Protein AF-A0A0P7UXM2-F1 (afdb_monomer_lite)

Structure (mmCIF, N/CA/C/O backbone):
data_AF-A0A0P7UXM2-F1
#
_entry.id   AF-A0A0P7UXM2-F1
#
loop_
_atom_site.group_PDB
_atom_site.id
_atom_site.type_symbol
_atom_site.label_atom_id
_atom_site.label_alt_id
_atom_site.label_comp_id
_atom_site.label_asym_id
_atom_site.label_entity_id
_atom_site.label_seq_id
_atom_site.pdbx_PDB_ins_code
_atom_site.Cartn_x
_atom_site.Cartn_y
_atom_site.Cartn_z
_atom_site.occupancy
_atom_site.B_iso_or_equiv
_atom_site.auth_seq_id
_atom_site.auth_comp_id
_atom_site.auth_asym_id
_atom_site.auth_atom_id
_atom_site.pdbx_PDB_model_num
ATOM 1 N N . ALA A 1 1 ? 8.521 -8.353 -4.221 1.00 85.75 1 ALA A N 1
ATOM 2 C CA . ALA A 1 1 ? 8.244 -8.239 -5.661 1.00 85.75 1 ALA A CA 1
ATOM 3 C C . ALA A 1 1 ? 6.752 -8.304 -5.915 1.00 85.75 1 ALA A C 1
ATOM 5 O O . ALA A 1 1 ? 6.063 -9.200 -5.416 1.00 85.75 1 ALA A O 1
ATOM 6 N N . TRP A 1 2 ? 6.275 -7.319 -6.662 1.00 88.50 2 TRP A N 1
ATOM 7 C CA . TRP A 1 2 ? 4.890 -7.176 -7.094 1.00 88.50 2 TRP A CA 1
ATOM 8 C C . TRP A 1 2 ? 4.656 -7.836 -8.456 1.00 88.50 2 TRP A C 1
ATOM 10 O O . TRP A 1 2 ? 3.581 -8.387 -8.679 1.00 88.50 2 TRP A O 1
ATOM 20 N N . TRP A 1 3 ? 5.684 -7.882 -9.302 1.00 89.38 3 TRP A N 1
ATOM 21 C CA . TRP A 1 3 ? 5.672 -8.570 -10.587 1.00 89.38 3 TRP A CA 1
ATOM 22 C C . TRP A 1 3 ? 6.936 -9.401 -10.789 1.00 89.38 3 TRP A C 1
ATOM 24 O O . TRP A 1 3 ? 8.007 -9.059 -10.281 1.00 89.38 3 TRP A O 1
ATOM 34 N N . LEU A 1 4 ? 6.798 -10.511 -11.502 1.00 89.56 4 LEU A N 1
ATOM 35 C CA . LEU A 1 4 ? 7.847 -11.485 -11.756 1.00 89.56 4 LEU A CA 1
ATOM 36 C C . LEU A 1 4 ? 7.738 -12.015 -13.195 1.00 89.56 4 LEU A C 1
ATOM 38 O O . LEU A 1 4 ? 6.649 -12.274 -13.698 1.00 89.56 4 LEU A O 1
ATOM 42 N N . THR A 1 5 ? 8.891 -12.249 -13.805 1.00 87.62 5 THR A N 1
ATOM 43 C CA . THR A 1 5 ? 9.105 -12.983 -15.059 1.00 87.62 5 THR A CA 1
ATOM 44 C C . THR A 1 5 ? 10.322 -13.898 -14.846 1.00 87.62 5 THR A C 1
ATOM 46 O O . THR A 1 5 ? 11.027 -13.766 -13.842 1.00 87.62 5 THR A O 1
ATOM 49 N N . ASP A 1 6 ? 10.626 -14.807 -15.776 1.00 85.12 6 ASP A N 1
ATOM 50 C CA . ASP A 1 6 ? 11.761 -15.745 -15.659 1.00 85.12 6 ASP A CA 1
ATOM 51 C C . ASP A 1 6 ? 13.108 -15.059 -15.372 1.00 85.12 6 ASP A C 1
ATOM 53 O O . ASP A 1 6 ? 13.976 -15.616 -14.698 1.00 85.12 6 ASP A O 1
ATOM 57 N N . THR A 1 7 ? 13.281 -13.832 -15.861 1.00 87.06 7 THR A N 1
ATOM 58 C CA . THR A 1 7 ? 14.518 -13.051 -15.738 1.00 87.06 7 THR A CA 1
ATOM 59 C C . THR A 1 7 ? 14.335 -11.722 -15.006 1.00 87.06 7 THR A C 1
ATOM 61 O O . THR A 1 7 ? 15.304 -10.979 -14.855 1.00 87.06 7 THR A O 1
ATOM 64 N N . LEU A 1 8 ? 13.126 -11.407 -14.531 1.00 88.75 8 LEU A N 1
ATOM 65 C CA . LEU A 1 8 ? 12.797 -10.103 -13.954 1.00 88.75 8 LEU A CA 1
ATOM 66 C C . LEU A 1 8 ? 12.007 -10.260 -12.656 1.00 88.75 8 LEU A C 1
ATOM 68 O O . LEU A 1 8 ? 11.069 -11.040 -12.566 1.00 88.75 8 LEU A O 1
ATOM 72 N N . SER A 1 9 ? 12.346 -9.468 -11.649 1.00 88.62 9 SER A N 1
ATOM 73 C CA . SER A 1 9 ? 11.591 -9.356 -10.406 1.00 88.62 9 SER A CA 1
ATOM 74 C C . SER A 1 9 ? 11.414 -7.883 -10.073 1.00 88.62 9 SER A C 1
ATOM 76 O O . SER A 1 9 ? 12.341 -7.217 -9.614 1.00 88.62 9 SER A O 1
ATOM 78 N N . ALA A 1 10 ? 10.230 -7.351 -10.359 1.00 88.38 10 ALA A N 1
ATOM 79 C CA . ALA A 1 10 ? 9.909 -5.944 -10.190 1.00 88.38 10 ALA A CA 1
ATOM 80 C C . ALA A 1 10 ? 9.147 -5.699 -8.881 1.00 88.38 10 ALA A C 1
ATOM 82 O O . ALA A 1 10 ? 8.196 -6.397 -8.512 1.00 88.38 10 ALA A O 1
ATOM 83 N N . ASP A 1 11 ? 9.577 -4.676 -8.159 1.00 88.19 11 ASP A N 1
ATOM 84 C CA . ASP A 1 11 ? 8.916 -4.114 -6.991 1.00 88.19 11 ASP A CA 1
ATOM 85 C C . ASP A 1 11 ? 8.526 -2.655 -7.273 1.00 88.19 11 ASP A C 1
ATOM 87 O O . ASP A 1 11 ? 8.908 -2.070 -8.284 1.00 88.19 11 ASP A O 1
ATOM 91 N N . VAL A 1 12 ? 7.765 -2.051 -6.366 1.00 87.88 12 VAL A N 1
ATOM 92 C CA . VAL A 1 12 ? 7.296 -0.661 -6.481 1.00 87.88 12 VAL A CA 1
ATOM 93 C C . VAL A 1 12 ? 8.449 0.343 -6.322 1.00 87.88 12 VAL A C 1
ATOM 95 O O . VAL A 1 12 ? 8.334 1.493 -6.733 1.00 87.88 12 VAL A O 1
ATOM 98 N N . TRP A 1 13 ? 9.575 -0.084 -5.745 1.00 89.00 13 TRP A N 1
ATOM 99 C CA . TRP A 1 13 ? 10.742 0.763 -5.454 1.00 89.00 13 TRP A CA 1
ATOM 100 C C . TRP A 1 13 ? 11.949 0.504 -6.356 1.00 89.00 13 TRP A C 1
ATOM 102 O O . TRP A 1 13 ? 12.887 1.294 -6.374 1.00 89.00 13 TRP A O 1
ATOM 112 N N . GLY A 1 14 ? 11.948 -0.608 -7.081 1.00 88.75 14 GLY A N 1
ATOM 113 C CA . GLY A 1 14 ? 13.092 -1.048 -7.863 1.00 88.75 14 GLY A CA 1
ATOM 114 C C . GLY A 1 14 ? 12.833 -2.397 -8.497 1.00 88.75 14 GLY A C 1
ATOM 115 O O . GLY A 1 14 ? 11.856 -3.075 -8.177 1.00 88.75 14 GLY A O 1
ATOM 116 N N . ARG A 1 15 ? 13.725 -2.809 -9.388 1.00 89.69 15 ARG A N 1
ATOM 117 C CA . ARG A 1 15 ? 13.619 -4.092 -10.076 1.00 89.69 15 ARG A CA 1
ATOM 118 C C . ARG A 1 15 ? 14.941 -4.832 -10.047 1.00 89.69 15 ARG A C 1
ATOM 120 O O . ARG A 1 15 ? 16.015 -4.244 -10.015 1.00 89.69 15 ARG A O 1
ATOM 127 N N . TRP A 1 16 ? 14.847 -6.144 -10.085 1.00 89.06 16 TRP A N 1
ATOM 128 C CA . TRP A 1 16 ? 15.976 -7.041 -10.204 1.00 89.06 16 TRP A CA 1
ATOM 129 C C . TRP A 1 16 ? 15.906 -7.710 -11.559 1.00 89.06 16 TRP A C 1
ATOM 131 O O . TRP A 1 16 ? 14.887 -8.305 -11.903 1.00 89.06 16 TRP A O 1
ATOM 141 N N . GLU A 1 17 ? 16.985 -7.612 -12.318 1.00 90.19 17 GLU A N 1
ATOM 142 C CA . GLU A 1 17 ? 17.094 -8.203 -13.645 1.00 90.19 17 GLU A CA 1
ATOM 143 C C . GLU A 1 17 ? 18.238 -9.210 -13.654 1.00 90.19 17 GLU A C 1
ATOM 145 O O . GLU A 1 17 ? 19.320 -8.966 -13.109 1.00 90.19 17 GLU A O 1
ATOM 150 N N . MET A 1 18 ? 17.985 -10.373 -14.240 1.00 87.69 18 MET A N 1
ATOM 151 C CA . MET A 1 18 ? 18.973 -11.429 -14.357 1.00 87.69 18 MET A CA 1
ATOM 152 C C . MET A 1 18 ? 19.842 -11.174 -15.590 1.00 87.69 18 MET A C 1
ATOM 154 O O . MET A 1 18 ? 19.400 -11.344 -16.724 1.00 87.69 18 MET A O 1
ATOM 158 N N . VAL A 1 19 ? 21.102 -10.794 -15.368 1.00 85.44 19 VAL A N 1
ATOM 159 C CA . VAL A 1 19 ? 22.095 -10.594 -16.432 1.00 85.44 19 VAL A CA 1
ATOM 160 C C . VAL A 1 19 ? 23.131 -11.716 -16.346 1.00 85.44 19 VAL A C 1
ATOM 162 O O . VAL A 1 19 ? 23.947 -11.787 -15.424 1.00 85.44 19 VAL A O 1
ATOM 165 N N . GLY A 1 20 ? 23.090 -12.644 -17.305 1.00 85.31 20 GLY A N 1
ATOM 166 C CA . GLY A 1 20 ? 23.949 -13.830 -17.311 1.00 85.31 20 GLY A CA 1
ATOM 167 C C . GLY A 1 20 ? 23.558 -14.837 -16.222 1.00 85.31 20 GLY A C 1
ATOM 168 O O . GLY A 1 20 ? 22.550 -15.519 -16.353 1.00 85.31 20 GLY A O 1
ATOM 169 N N . ARG A 1 21 ? 24.376 -14.967 -15.166 1.00 80.81 21 ARG A N 1
ATOM 170 C CA . ARG A 1 21 ? 24.100 -15.834 -13.994 1.00 80.81 21 ARG A CA 1
ATOM 171 C C . ARG A 1 21 ? 23.892 -15.052 -12.690 1.00 80.81 21 ARG A C 1
ATOM 173 O O . ARG A 1 21 ? 23.802 -15.664 -11.629 1.00 80.81 21 ARG A O 1
ATOM 180 N N . GLY A 1 22 ? 23.887 -13.721 -12.754 1.00 86.62 22 GLY A N 1
ATOM 181 C CA . GLY A 1 22 ? 23.770 -12.842 -11.591 1.00 86.62 22 GLY A CA 1
ATOM 182 C C . GLY A 1 22 ? 22.480 -12.029 -11.614 1.00 86.62 22 GLY A C 1
ATOM 183 O O . GLY A 1 22 ? 21.966 -11.703 -12.682 1.00 86.62 22 GLY A O 1
ATOM 184 N N . TRP A 1 23 ? 21.981 -11.691 -10.427 1.00 87.12 23 TRP A N 1
ATOM 185 C CA . TRP A 1 23 ? 20.897 -10.728 -10.248 1.00 87.12 23 TRP A CA 1
ATOM 186 C C . TRP A 1 23 ? 21.483 -9.335 -10.038 1.00 87.12 23 TRP A C 1
ATOM 188 O O . TRP A 1 23 ? 22.265 -9.129 -9.109 1.00 87.12 23 TRP A O 1
ATOM 198 N N . THR A 1 24 ? 21.075 -8.384 -10.871 1.00 89.75 24 THR A N 1
ATOM 199 C CA . THR A 1 24 ? 21.481 -6.981 -10.771 1.00 89.75 24 THR A CA 1
ATOM 200 C C . THR A 1 24 ? 20.283 -6.142 -10.354 1.00 89.75 24 THR A C 1
ATOM 202 O O . THR A 1 24 ? 19.209 -6.250 -10.947 1.00 89.75 24 THR A O 1
ATOM 205 N N . TYR A 1 25 ? 20.463 -5.311 -9.326 1.00 88.50 25 TYR A N 1
ATOM 206 C CA . TYR A 1 25 ? 19.464 -4.321 -8.941 1.00 88.50 25 TYR A CA 1
ATOM 207 C C . TYR A 1 25 ? 19.536 -3.132 -9.892 1.00 88.50 25 TYR A C 1
ATOM 209 O O . TYR A 1 25 ? 20.585 -2.501 -10.016 1.00 88.50 25 TYR A O 1
ATOM 217 N N . ASN A 1 26 ? 18.416 -2.832 -10.532 1.00 86.25 26 ASN A N 1
ATOM 218 C CA . ASN A 1 26 ? 18.253 -1.703 -11.426 1.00 86.25 26 ASN A CA 1
ATOM 219 C C . ASN A 1 26 ? 17.109 -0.821 -10.919 1.00 86.25 26 ASN A C 1
ATOM 221 O O . ASN A 1 26 ? 16.124 -1.293 -10.341 1.00 86.25 26 ASN A O 1
ATOM 225 N N . GLU A 1 27 ? 17.219 0.476 -11.181 1.00 85.31 27 GLU A N 1
ATOM 226 C CA . GLU A 1 27 ? 16.111 1.400 -10.968 1.00 85.31 27 GLU A CA 1
ATOM 227 C C . GLU A 1 27 ? 14.943 1.072 -11.911 1.00 85.31 27 GLU A C 1
ATOM 229 O O . GLU A 1 27 ? 15.081 0.351 -12.914 1.00 85.31 27 GLU A O 1
ATOM 234 N N . ILE A 1 28 ? 13.763 1.574 -11.551 1.00 83.62 28 ILE A N 1
ATOM 235 C CA . ILE A 1 28 ? 12.570 1.422 -12.379 1.00 83.62 28 ILE A CA 1
ATOM 236 C C . ILE A 1 28 ? 12.793 2.224 -13.674 1.00 83.62 28 ILE A C 1
ATOM 238 O O . ILE A 1 28 ? 13.223 3.373 -13.595 1.00 83.62 28 ILE A O 1
ATOM 242 N N . PRO A 1 29 ? 12.551 1.645 -14.866 1.00 79.44 29 PRO A N 1
ATOM 243 C CA . PRO A 1 29 ? 12.768 2.342 -16.129 1.00 79.44 29 PRO A CA 1
ATOM 244 C C . PRO A 1 29 ? 11.913 3.597 -16.220 1.00 79.44 29 PRO A C 1
ATOM 246 O O . PRO A 1 29 ? 10.741 3.556 -15.860 1.00 79.44 29 PRO A O 1
ATOM 249 N N . SER A 1 30 ? 12.429 4.641 -16.863 1.00 74.88 30 SER A N 1
ATOM 250 C CA . SER A 1 30 ? 11.640 5.822 -17.250 1.00 74.88 30 SER A CA 1
ATOM 251 C C . SER A 1 30 ? 10.526 5.519 -18.265 1.00 74.88 30 SER A C 1
ATOM 253 O O . SER A 1 30 ? 9.707 6.376 -18.575 1.00 74.88 30 SER A O 1
ATOM 255 N N . THR A 1 31 ? 10.477 4.295 -18.805 1.00 76.19 31 THR A N 1
ATOM 256 C CA . THR A 1 31 ? 9.347 3.796 -19.602 1.00 76.19 31 THR A CA 1
ATOM 257 C C . THR A 1 31 ? 8.088 3.606 -18.753 1.00 76.19 31 THR A C 1
ATOM 259 O O . THR A 1 31 ? 6.979 3.664 -19.281 1.00 76.19 31 THR A O 1
ATOM 262 N N . TYR A 1 32 ? 8.238 3.371 -17.447 1.00 77.56 32 TYR A N 1
ATOM 263 C CA . TYR A 1 32 ? 7.104 3.318 -16.534 1.00 77.56 32 TYR A CA 1
ATOM 264 C C . TYR A 1 32 ? 6.554 4.727 -16.361 1.00 77.56 32 TYR A C 1
ATOM 266 O O . TYR A 1 32 ? 7.306 5.681 -16.191 1.00 77.56 32 TYR A O 1
ATOM 274 N N . ASN A 1 33 ? 5.232 4.860 -16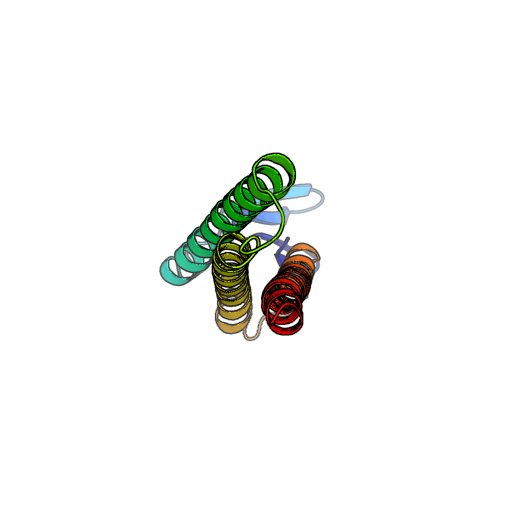.394 1.00 83.69 33 ASN A N 1
ATOM 275 C CA . ASN A 1 33 ? 4.610 6.157 -16.200 1.00 83.69 33 ASN A CA 1
ATOM 276 C C . ASN A 1 33 ? 4.827 6.616 -14.745 1.00 83.69 33 ASN A C 1
ATOM 278 O O . ASN A 1 33 ? 4.256 6.048 -13.807 1.00 83.69 33 ASN A O 1
ATOM 282 N N . GLU A 1 34 ? 5.694 7.619 -14.593 1.00 84.62 34 GLU A N 1
ATOM 283 C CA . GLU A 1 34 ? 6.164 8.144 -13.310 1.00 84.62 34 GLU A CA 1
ATOM 284 C C . GLU A 1 34 ? 5.007 8.618 -12.424 1.00 84.62 34 GLU A C 1
ATOM 286 O O . GLU A 1 34 ? 5.015 8.343 -11.224 1.00 84.62 34 GLU A O 1
ATOM 291 N N . ASP A 1 35 ? 3.964 9.217 -13.012 1.00 87.88 35 ASP A N 1
ATOM 292 C CA . ASP A 1 35 ? 2.801 9.717 -12.274 1.00 87.88 35 ASP A CA 1
ATOM 293 C C . ASP A 1 35 ? 2.069 8.572 -11.561 1.00 87.88 35 ASP A C 1
ATOM 295 O O . ASP A 1 35 ? 1.775 8.641 -10.365 1.00 87.88 35 ASP A O 1
ATOM 299 N N . TYR A 1 36 ? 1.802 7.473 -12.273 1.00 88.75 36 TYR A N 1
ATOM 300 C CA . TYR A 1 36 ? 1.122 6.320 -11.681 1.00 88.75 36 TYR A CA 1
ATOM 301 C C . TYR A 1 36 ? 2.003 5.608 -10.659 1.00 88.75 36 TYR A C 1
ATOM 303 O O . TYR A 1 36 ? 1.505 5.192 -9.611 1.00 88.75 36 TYR A O 1
ATOM 311 N N . LEU A 1 37 ? 3.305 5.491 -10.927 1.00 89.69 37 LEU A N 1
ATOM 312 C CA . LEU A 1 37 ? 4.243 4.880 -9.990 1.00 89.69 37 LEU A CA 1
ATOM 313 C C . LEU A 1 37 ? 4.306 5.671 -8.678 1.00 89.69 37 LEU A C 1
ATOM 315 O O . LEU A 1 37 ? 4.212 5.083 -7.598 1.00 89.69 37 LEU A O 1
ATOM 319 N N . GLN A 1 38 ? 4.383 6.999 -8.768 1.00 91.69 38 GLN A N 1
ATOM 320 C CA . GLN A 1 38 ? 4.393 7.880 -7.607 1.00 91.69 38 GLN A CA 1
ATOM 321 C C . GLN A 1 38 ? 3.089 7.770 -6.812 1.00 91.69 38 GLN A C 1
ATOM 323 O O . GLN A 1 38 ? 3.121 7.733 -5.581 1.00 91.69 38 GLN A O 1
ATOM 328 N N . VAL A 1 39 ? 1.938 7.651 -7.484 1.00 92.88 39 VAL A N 1
ATOM 329 C CA . VAL A 1 39 ? 0.650 7.426 -6.811 1.00 92.88 39 VAL A CA 1
ATOM 330 C C . VAL A 1 39 ? 0.640 6.089 -6.065 1.00 92.88 39 VAL A C 1
ATOM 332 O O . VAL A 1 39 ? 0.231 6.054 -4.903 1.00 92.88 39 VAL A O 1
ATOM 335 N N . VAL A 1 40 ? 1.117 4.996 -6.670 1.00 93.12 40 VAL A N 1
ATOM 336 C CA . VAL A 1 40 ? 1.195 3.674 -6.012 1.00 93.12 40 VAL A CA 1
ATOM 337 C C . VAL A 1 40 ? 2.117 3.729 -4.788 1.00 93.12 40 VAL A C 1
ATOM 339 O O . VAL A 1 40 ? 1.740 3.262 -3.713 1.00 93.12 40 VAL A O 1
ATOM 342 N N . GLN A 1 41 ? 3.286 4.360 -4.910 1.00 93.00 41 GLN A N 1
ATOM 343 C CA . GLN A 1 41 ? 4.231 4.553 -3.804 1.00 93.00 41 GLN A CA 1
ATOM 344 C C . GLN A 1 41 ? 3.622 5.381 -2.668 1.00 93.00 41 GLN A C 1
ATOM 346 O O . GLN A 1 41 ? 3.631 4.959 -1.509 1.00 93.00 41 GLN A O 1
ATOM 351 N N . ALA A 1 42 ? 3.054 6.545 -2.992 1.00 95.25 42 ALA A N 1
ATOM 352 C CA . ALA A 1 42 ? 2.476 7.456 -2.012 1.00 95.25 42 ALA A CA 1
ATOM 353 C C . ALA A 1 42 ? 1.292 6.816 -1.278 1.00 95.25 42 ALA A C 1
ATOM 355 O O . ALA A 1 42 ? 1.208 6.892 -0.052 1.00 95.25 42 ALA A O 1
ATOM 356 N N . THR A 1 43 ? 0.400 6.138 -2.003 1.00 94.69 43 THR A N 1
ATOM 357 C CA . THR A 1 43 ? -0.762 5.460 -1.409 1.00 94.69 43 THR A CA 1
ATOM 358 C C . THR A 1 43 ? -0.359 4.253 -0.562 1.00 94.69 43 THR A C 1
ATOM 360 O O . THR A 1 43 ? -0.937 4.061 0.507 1.00 94.69 43 THR A O 1
ATOM 363 N N . ALA A 1 44 ? 0.676 3.497 -0.944 1.00 93.69 44 ALA A N 1
ATOM 364 C CA . ALA A 1 44 ? 1.214 2.412 -0.121 1.00 93.69 44 ALA A CA 1
ATOM 365 C C . ALA A 1 44 ? 1.822 2.925 1.197 1.00 93.69 44 ALA A C 1
ATOM 367 O O . ALA A 1 44 ? 1.535 2.386 2.268 1.00 93.69 44 ALA A O 1
ATOM 368 N N . VAL A 1 45 ? 2.612 4.004 1.150 1.00 95.56 45 VAL A N 1
ATOM 369 C CA . VAL A 1 45 ? 3.178 4.632 2.360 1.00 95.56 45 VAL A CA 1
ATOM 370 C C . VAL A 1 45 ? 2.069 5.189 3.252 1.00 95.56 45 VAL A C 1
ATOM 372 O O . VAL A 1 45 ? 2.070 4.965 4.464 1.00 95.56 45 VAL A O 1
ATOM 375 N N . LEU A 1 46 ? 1.084 5.866 2.660 1.00 94.81 46 LEU A N 1
ATOM 376 C CA . LEU A 1 46 ? -0.052 6.426 3.385 1.00 94.81 46 LEU A CA 1
ATOM 377 C C . LEU A 1 46 ? -0.893 5.330 4.063 1.00 94.81 46 LEU A C 1
ATOM 379 O O . LEU A 1 46 ? -1.310 5.500 5.212 1.00 94.81 46 LEU A O 1
ATOM 383 N N . ALA A 1 47 ? -1.068 4.177 3.407 1.00 95.06 47 ALA A N 1
ATOM 384 C CA . ALA A 1 47 ? -1.719 3.009 3.996 1.00 95.06 47 ALA A CA 1
ATOM 385 C C . ALA A 1 47 ? -0.990 2.530 5.261 1.00 95.06 47 ALA A C 1
ATOM 387 O O . ALA A 1 47 ? -1.639 2.308 6.287 1.00 95.06 47 ALA A O 1
ATOM 388 N N . CYS A 1 48 ? 0.342 2.426 5.221 1.00 94.06 48 CYS A N 1
ATOM 389 C CA . CYS A 1 48 ? 1.159 2.039 6.374 1.00 94.06 48 CYS A CA 1
ATOM 390 C C . CYS A 1 48 ? 1.026 3.033 7.535 1.00 94.06 48 CYS A C 1
ATOM 392 O O . CYS A 1 48 ? 0.827 2.615 8.676 1.00 94.06 48 CYS A O 1
ATOM 394 N N . ILE A 1 49 ? 1.079 4.339 7.254 1.00 95.69 49 ILE A N 1
ATOM 395 C CA . ILE A 1 49 ? 0.945 5.388 8.276 1.00 95.69 49 ILE A CA 1
ATOM 396 C C . ILE A 1 49 ? -0.410 5.279 8.979 1.00 95.69 49 ILE A C 1
ATOM 398 O O . ILE A 1 49 ? -0.465 5.202 10.206 1.00 95.69 49 ILE A O 1
ATOM 402 N N . PHE A 1 50 ? -1.508 5.219 8.223 1.00 93.75 50 PHE A N 1
ATOM 403 C CA . PHE A 1 50 ? -2.842 5.119 8.815 1.00 93.75 50 PHE A CA 1
ATOM 404 C C . PHE A 1 50 ? -3.085 3.789 9.531 1.00 93.75 50 PHE A C 1
ATOM 406 O O . PHE A 1 50 ? -3.773 3.778 10.550 1.00 93.75 50 PHE A O 1
ATOM 413 N N . CYS A 1 51 ? -2.484 2.693 9.063 1.00 92.94 51 CYS A N 1
ATOM 414 C CA . CYS A 1 51 ? -2.526 1.408 9.760 1.00 92.94 51 CYS A CA 1
ATOM 415 C C . CYS A 1 51 ? -1.861 1.505 11.141 1.00 92.94 51 CYS A C 1
ATOM 417 O O . CYS A 1 51 ? -2.459 1.130 12.149 1.00 92.94 51 CYS A O 1
ATOM 419 N N . ILE A 1 52 ? -0.656 2.082 11.208 1.00 93.06 52 ILE A N 1
ATOM 420 C CA . ILE A 1 52 ? 0.086 2.265 12.463 1.00 93.06 52 ILE A CA 1
ATOM 421 C C . ILE A 1 52 ? -0.668 3.207 13.410 1.00 93.06 52 ILE A C 1
ATOM 423 O O . ILE A 1 52 ? -0.827 2.891 14.589 1.00 93.06 52 ILE A O 1
ATOM 427 N N . LEU A 1 53 ? -1.184 4.334 12.911 1.00 91.94 53 LEU A N 1
ATOM 428 C CA . LEU A 1 53 ? -1.992 5.259 13.715 1.00 91.94 53 LEU A CA 1
ATOM 429 C C . LEU A 1 53 ? -3.265 4.587 14.247 1.00 91.94 53 LEU A C 1
ATOM 431 O O . LEU A 1 53 ? -3.575 4.714 15.432 1.00 91.94 53 LEU A O 1
ATOM 435 N N . GLY A 1 54 ? -3.968 3.828 13.400 1.00 88.62 54 GLY A N 1
ATOM 436 C CA . GLY A 1 54 ? -5.139 3.043 13.790 1.00 88.62 54 GLY A CA 1
ATOM 437 C C . GLY A 1 54 ? -4.820 2.031 14.893 1.00 88.62 54 GLY A C 1
ATOM 438 O O . GLY A 1 54 ? -5.576 1.927 15.861 1.00 88.62 54 GLY A O 1
ATOM 439 N N . LEU A 1 55 ? -3.667 1.359 14.804 1.00 88.25 55 LEU A N 1
ATOM 440 C CA . LEU A 1 55 ? -3.179 0.432 15.826 1.00 88.25 55 LEU A CA 1
ATOM 441 C C . LEU A 1 55 ? -2.883 1.142 17.155 1.00 88.25 55 LEU A C 1
ATOM 443 O O . LEU A 1 55 ? -3.314 0.667 18.204 1.00 88.25 55 LEU A O 1
ATOM 447 N N . PHE A 1 56 ? -2.195 2.287 17.138 1.00 89.25 56 PHE A N 1
ATOM 448 C CA . PHE A 1 56 ? -1.920 3.058 18.358 1.00 89.25 56 PHE A CA 1
ATOM 449 C C . PHE A 1 56 ? -3.203 3.536 19.039 1.00 89.25 56 PHE A C 1
ATOM 451 O O . PHE A 1 56 ? -3.338 3.403 20.255 1.00 89.25 56 PHE A O 1
ATOM 458 N N . ILE A 1 57 ? -4.162 4.045 18.263 1.00 86.12 57 ILE A N 1
ATOM 459 C CA . ILE A 1 57 ? -5.476 4.458 18.770 1.00 86.12 57 ILE A CA 1
ATOM 460 C C . ILE A 1 57 ? -6.197 3.261 19.393 1.00 86.12 57 ILE A C 1
ATOM 462 O O . ILE A 1 57 ? -6.737 3.380 20.490 1.00 86.12 57 ILE A O 1
ATOM 466 N N . TYR A 1 58 ? -6.173 2.104 18.731 1.00 82.88 58 TYR A N 1
ATOM 467 C CA . TYR A 1 58 ? -6.775 0.874 19.242 1.00 82.88 58 TYR A CA 1
ATOM 468 C C . TYR A 1 58 ? -6.150 0.428 20.574 1.00 82.88 58 TYR A C 1
ATOM 470 O O . TYR A 1 58 ? -6.863 0.131 21.534 1.00 82.88 58 TYR A O 1
ATOM 478 N N . VAL A 1 59 ? -4.819 0.442 20.673 1.00 84.94 59 VAL A N 1
ATOM 479 C CA . VAL A 1 59 ? -4.100 0.109 21.913 1.00 84.94 59 VAL A CA 1
ATOM 480 C C . VAL A 1 59 ? -4.413 1.118 23.021 1.00 84.94 59 VAL A C 1
ATOM 482 O O . VAL A 1 59 ? -4.693 0.721 24.150 1.00 84.94 59 VAL A O 1
ATOM 485 N N . ALA A 1 60 ? -4.444 2.417 22.719 1.00 83.69 60 ALA A N 1
ATOM 486 C CA . ALA A 1 60 ? -4.837 3.435 23.691 1.00 83.69 60 ALA A CA 1
ATOM 487 C C . ALA A 1 60 ? -6.279 3.214 24.190 1.00 83.69 60 ALA A C 1
ATOM 489 O O . ALA A 1 60 ? -6.535 3.265 25.393 1.00 83.69 60 ALA A O 1
ATOM 490 N N . GLN A 1 61 ? -7.213 2.883 23.292 1.00 77.81 61 GLN A N 1
ATOM 491 C CA . GLN A 1 61 ? -8.610 2.571 23.625 1.00 77.81 61 GLN A CA 1
ATOM 492 C C . GLN A 1 61 ? -8.758 1.342 24.539 1.00 77.81 61 GLN A C 1
ATOM 494 O O . GLN A 1 61 ? -9.677 1.308 25.366 1.00 77.81 61 GLN A O 1
ATOM 499 N N . LEU 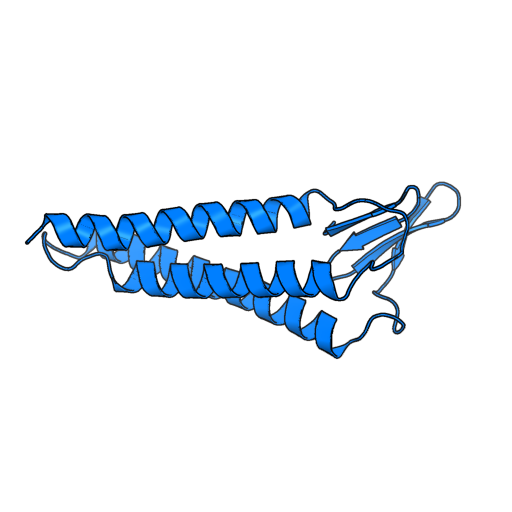A 1 62 ? -7.863 0.353 24.420 1.00 79.31 62 LEU A N 1
ATOM 500 C CA . LEU A 1 62 ? -7.834 -0.829 25.289 1.00 79.31 62 LEU A CA 1
ATOM 501 C C . LEU A 1 62 ? -7.517 -0.468 26.747 1.00 79.31 62 LEU A C 1
ATOM 503 O O . LEU A 1 62 ? -8.158 -1.008 27.648 1.00 79.31 62 LEU A O 1
ATOM 507 N N . PHE A 1 63 ? -6.577 0.454 26.981 1.00 77.31 63 PHE A N 1
ATOM 508 C CA . PHE A 1 63 ? -6.106 0.790 28.330 1.00 77.31 63 PHE A CA 1
ATOM 509 C C . PHE A 1 63 ? -6.837 1.966 28.988 1.00 77.31 63 PHE A C 1
ATOM 511 O O . PHE A 1 63 ? -7.004 1.960 30.205 1.00 77.31 63 PHE A O 1
ATOM 518 N N . MET A 1 64 ? -7.265 2.980 28.228 1.00 66.94 64 MET A N 1
ATOM 519 C CA . MET A 1 64 ? -7.695 4.256 28.824 1.00 66.94 64 MET A CA 1
ATOM 520 C C . MET A 1 64 ? -9.179 4.365 29.186 1.00 66.94 64 MET A C 1
ATOM 522 O O . MET A 1 64 ? -9.521 5.228 29.988 1.00 66.94 64 MET A O 1
ATOM 526 N N . LEU A 1 65 ? -10.083 3.562 28.615 1.00 55.28 65 LEU A N 1
ATOM 527 C CA . LEU A 1 65 ? -11.517 3.873 28.705 1.00 55.28 65 LEU A CA 1
ATOM 528 C C . LEU A 1 65 ? -12.309 2.850 29.543 1.00 55.28 65 LEU A C 1
ATOM 530 O O . LEU A 1 65 ? -12.023 1.655 29.521 1.00 55.28 65 LEU A O 1
ATOM 534 N N . SER A 1 66 ? -13.341 3.289 30.269 1.00 51.56 66 SER A N 1
ATOM 535 C CA . SER A 1 66 ? -14.410 2.428 30.798 1.00 51.56 66 SER A CA 1
ATOM 536 C C . SER A 1 66 ? -15.452 2.175 29.688 1.00 51.56 66 SER A C 1
ATOM 538 O O . SER A 1 66 ? -15.490 2.882 28.685 1.00 51.56 66 SER A O 1
ATOM 540 N N . LYS A 1 67 ? -16.180 1.055 29.757 1.00 56.56 67 LYS A N 1
ATOM 541 C CA . LYS A 1 67 ? -17.068 0.503 28.705 1.00 56.56 67 LYS A CA 1
ATOM 542 C C . LYS A 1 67 ? -17.996 1.563 28.067 1.00 56.56 67 LYS A C 1
ATOM 544 O O . LYS A 1 67 ? -18.730 2.209 28.800 1.00 56.56 67 LYS A O 1
ATOM 549 N N . GLY A 1 68 ? -18.016 1.685 26.731 1.00 54.41 68 GLY A N 1
ATOM 550 C CA . GLY A 1 68 ? -19.031 2.503 26.046 1.00 54.41 68 GLY A CA 1
ATOM 551 C C . GLY A 1 68 ? -18.745 2.836 24.579 1.00 54.41 68 GLY A C 1
ATOM 552 O O . GLY A 1 68 ? -19.240 2.164 23.687 1.00 54.41 68 GLY A O 1
ATOM 553 N N . GLU A 1 69 ? -17.921 3.850 24.303 1.00 56.56 69 GLU A N 1
ATOM 554 C CA . GLU A 1 69 ? -17.884 4.519 22.979 1.00 56.56 69 GLU A CA 1
ATOM 555 C C . GLU A 1 69 ? -16.672 4.154 22.086 1.00 56.56 69 GLU A C 1
ATOM 557 O O . GLU A 1 69 ? -16.265 4.887 21.185 1.00 56.56 69 GLU A O 1
ATOM 562 N N . LYS A 1 70 ? -16.053 3.001 22.347 1.00 55.47 70 LYS A N 1
ATOM 563 C CA . LYS A 1 70 ? -14.605 2.786 22.175 1.00 55.47 70 LYS A CA 1
ATOM 564 C C . LYS A 1 70 ? -14.023 2.514 20.786 1.00 55.47 70 LYS A C 1
ATOM 566 O O . LYS A 1 70 ? -12.808 2.453 20.720 1.00 55.47 70 LYS A O 1
ATOM 571 N N . PHE A 1 71 ? -14.772 2.329 19.699 1.00 61.03 71 PHE A N 1
ATOM 572 C CA . PHE A 1 71 ? -14.169 1.683 18.507 1.00 61.03 71 PHE A CA 1
ATOM 573 C C . PHE A 1 71 ? -14.395 2.361 17.149 1.00 61.03 71 PHE A C 1
ATOM 575 O O . PHE A 1 71 ? -13.966 1.835 16.127 1.00 61.03 71 PHE A O 1
ATOM 582 N N . THR A 1 72 ? -14.995 3.555 17.100 1.00 67.06 72 THR A N 1
ATOM 583 C CA . THR A 1 72 ? -15.268 4.208 15.801 1.00 67.06 72 THR A CA 1
ATOM 584 C C . THR A 1 72 ? -14.015 4.849 15.189 1.00 67.06 72 THR A C 1
ATOM 586 O O . THR A 1 72 ? -13.800 4.755 13.986 1.00 67.06 72 THR A O 1
ATOM 589 N N . PHE A 1 73 ? -13.164 5.487 16.002 1.00 75.56 73 PHE A N 1
ATOM 590 C CA . PHE A 1 73 ? -12.037 6.268 15.478 1.00 75.56 73 PHE A CA 1
ATOM 591 C C . PHE A 1 73 ? -10.951 5.375 14.857 1.00 75.56 73 PHE A C 1
ATOM 593 O O . PHE A 1 73 ? -10.576 5.598 13.712 1.00 75.56 73 PHE A O 1
ATOM 600 N N . SER A 1 74 ? -10.523 4.310 15.546 1.00 84.31 74 SER A N 1
ATOM 601 C CA . SER A 1 74 ? -9.575 3.316 15.012 1.00 84.31 74 SER A CA 1
ATOM 602 C C . SER A 1 74 ? -10.102 2.643 13.741 1.00 84.31 74 SER A C 1
ATOM 604 O O . SER A 1 74 ? -9.363 2.527 12.765 1.00 84.31 74 SER A O 1
ATOM 606 N N . GLY A 1 75 ? -11.397 2.305 13.700 1.00 84.19 75 GLY A N 1
ATOM 607 C CA . GLY A 1 75 ? -12.055 1.759 12.510 1.00 84.19 75 GLY A CA 1
ATOM 608 C C . GLY A 1 75 ? -12.020 2.692 11.291 1.00 84.19 75 GLY A C 1
ATOM 609 O O . GLY A 1 75 ? -11.813 2.213 10.178 1.00 84.19 75 GLY A O 1
ATOM 610 N N . ILE A 1 76 ? -12.156 4.013 11.475 1.00 87.25 76 ILE A N 1
ATOM 611 C CA . ILE A 1 76 ? -12.049 4.999 10.380 1.00 87.25 76 ILE A CA 1
ATOM 612 C C . ILE A 1 76 ? -10.628 5.031 9.808 1.00 87.25 76 ILE A C 1
ATOM 614 O O . ILE A 1 76 ? -10.466 4.946 8.594 1.00 87.25 76 ILE A O 1
ATOM 618 N N . PHE A 1 77 ? -9.594 5.103 10.652 1.00 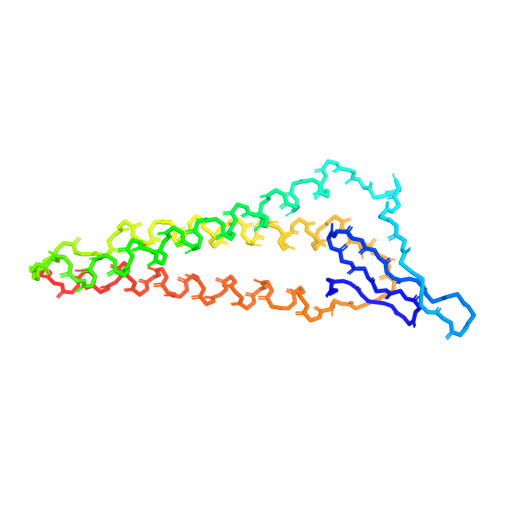90.00 77 PHE A N 1
ATOM 619 C CA . PHE A 1 77 ? -8.203 5.047 10.173 1.00 90.00 77 PHE A CA 1
ATOM 620 C C . PHE A 1 77 ? -7.904 3.747 9.439 1.00 90.00 77 PHE A C 1
ATOM 622 O O . PHE A 1 77 ? -7.220 3.750 8.415 1.00 90.00 77 PHE A O 1
ATOM 629 N N . GLN A 1 78 ? -8.464 2.644 9.929 1.00 89.88 78 GLN A N 1
ATOM 630 C CA . GLN A 1 78 ? -8.300 1.345 9.303 1.00 89.88 78 GLN A CA 1
ATOM 631 C C . GLN A 1 78 ? -9.031 1.260 7.953 1.00 89.88 78 GLN A C 1
ATOM 633 O O . GLN A 1 78 ? -8.470 0.720 7.003 1.00 89.88 78 GLN A O 1
ATOM 638 N N . LEU A 1 79 ? -10.214 1.874 7.813 1.00 90.94 79 LEU A N 1
ATOM 639 C CA . LEU A 1 79 ? -10.887 2.040 6.517 1.00 90.94 79 LEU A CA 1
ATOM 640 C C . LEU A 1 79 ? -10.072 2.892 5.542 1.00 90.94 79 LEU A C 1
ATOM 642 O O . LEU A 1 79 ? -9.948 2.524 4.378 1.00 90.94 79 LEU A O 1
ATOM 646 N N . ILE A 1 80 ? -9.505 4.013 5.992 1.00 92.81 80 ILE A N 1
ATOM 647 C CA . ILE A 1 80 ? -8.688 4.873 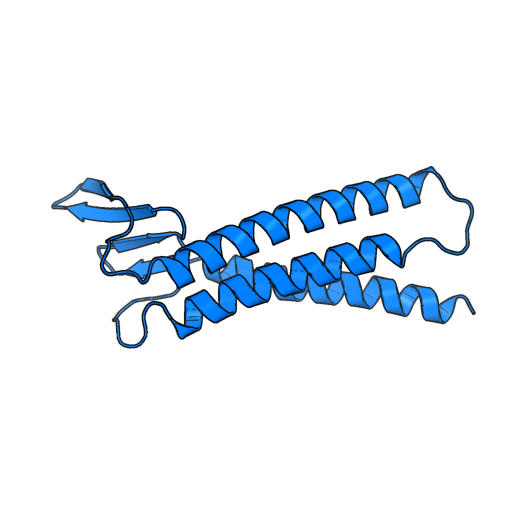5.125 1.00 92.81 80 ILE A CA 1
ATOM 648 C C . ILE A 1 80 ? -7.444 4.108 4.659 1.00 92.81 80 ILE A C 1
ATOM 650 O O . ILE A 1 80 ? -7.159 4.079 3.465 1.00 92.81 80 ILE A O 1
ATOM 654 N N . SER A 1 81 ? -6.754 3.414 5.570 1.00 93.62 81 SER A N 1
ATOM 655 C CA . SER A 1 81 ? -5.621 2.541 5.235 1.00 93.62 81 SER A CA 1
ATOM 656 C C . SER A 1 81 ? -6.008 1.466 4.209 1.00 93.62 81 SER A C 1
ATOM 658 O O . SER A 1 81 ? -5.310 1.275 3.211 1.00 93.62 81 SER A O 1
ATOM 660 N N . CYS A 1 82 ? -7.168 0.832 4.406 1.00 94.19 82 CYS A N 1
ATOM 661 C CA . CYS A 1 82 ? -7.742 -0.156 3.496 1.00 94.19 82 CYS A CA 1
ATOM 662 C C . CYS A 1 82 ? -7.990 0.414 2.089 1.00 94.19 82 CYS A C 1
ATOM 664 O O . CYS A 1 82 ? -7.662 -0.229 1.092 1.00 94.19 82 CYS A O 1
ATOM 666 N N . LEU A 1 83 ? -8.551 1.622 1.987 1.00 93.69 83 LEU A N 1
ATOM 667 C CA . LEU A 1 83 ? -8.770 2.287 0.702 1.00 93.69 83 LEU A CA 1
ATOM 668 C C . LEU A 1 83 ? -7.441 2.631 0.021 1.00 93.69 83 LEU A C 1
ATOM 670 O O . LEU A 1 83 ? -7.301 2.405 -1.177 1.00 93.69 83 LEU A O 1
ATOM 674 N N . CYS A 1 84 ? -6.448 3.111 0.773 1.00 94.81 84 CYS A N 1
ATOM 675 C CA . CYS A 1 84 ? -5.127 3.432 0.237 1.00 94.81 84 CYS A CA 1
ATOM 676 C C . CYS A 1 84 ? -4.432 2.205 -0.378 1.00 94.81 84 CYS A C 1
ATOM 678 O O . CYS A 1 84 ? -3.963 2.287 -1.513 1.00 94.81 84 CYS A O 1
ATOM 680 N N . ILE A 1 85 ? -4.408 1.059 0.316 1.00 93.94 85 ILE A N 1
ATOM 681 C CA . ILE A 1 85 ? -3.770 -0.158 -0.220 1.00 93.94 85 ILE A CA 1
ATOM 682 C C . ILE A 1 85 ? -4.546 -0.741 -1.410 1.00 93.94 85 ILE A C 1
ATOM 684 O O . ILE A 1 85 ? -3.937 -1.220 -2.366 1.00 93.94 85 ILE A O 1
ATOM 688 N N . MET A 1 86 ? -5.880 -0.640 -1.401 1.00 94.38 86 MET A N 1
ATOM 689 C CA . MET A 1 86 ? -6.724 -1.044 -2.530 1.00 94.38 86 MET A CA 1
ATOM 690 C C . MET A 1 86 ? -6.446 -0.196 -3.773 1.00 94.38 86 MET A C 1
ATOM 692 O O . MET A 1 86 ? -6.347 -0.742 -4.870 1.00 94.38 86 MET A O 1
ATOM 696 N N . ILE A 1 87 ? -6.303 1.125 -3.616 1.00 93.56 87 ILE A N 1
ATOM 697 C CA . ILE A 1 87 ? -5.965 2.041 -4.714 1.00 93.56 87 ILE A CA 1
ATOM 698 C C . ILE A 1 87 ? -4.584 1.694 -5.279 1.00 93.56 87 ILE A C 1
ATOM 700 O O . ILE A 1 87 ? -4.461 1.538 -6.492 1.00 93.56 87 ILE A O 1
ATOM 704 N N . ALA A 1 88 ? -3.580 1.491 -4.417 1.00 92.25 88 ALA A N 1
ATOM 705 C CA . ALA A 1 88 ? -2.236 1.089 -4.831 1.00 92.25 88 ALA A CA 1
ATOM 706 C C . ALA A 1 88 ? -2.262 -0.205 -5.665 1.00 92.25 88 ALA A C 1
ATOM 708 O O . ALA A 1 88 ? -1.735 -0.240 -6.776 1.00 92.25 88 ALA A O 1
ATOM 709 N N . ALA A 1 89 ? -2.931 -1.251 -5.166 1.00 91.62 89 ALA A N 1
ATOM 710 C CA . ALA A 1 89 ? -3.048 -2.534 -5.859 1.00 91.62 89 ALA A CA 1
ATOM 711 C C . ALA A 1 89 ? -3.844 -2.430 -7.171 1.00 91.62 89 ALA A C 1
ATOM 713 O O . ALA A 1 89 ? -3.458 -3.023 -8.179 1.00 91.62 89 ALA A O 1
ATOM 714 N N . SER A 1 90 ? -4.926 -1.648 -7.190 1.00 92.12 90 SER A N 1
ATOM 715 C CA . SER A 1 90 ? -5.782 -1.488 -8.373 1.00 92.12 90 SER A CA 1
ATOM 716 C C . SER A 1 90 ? -5.073 -0.734 -9.494 1.00 92.12 90 SER A C 1
ATOM 718 O O . SER A 1 90 ? -5.098 -1.194 -10.631 1.00 92.12 90 SER A O 1
ATOM 720 N N . ILE A 1 91 ? -4.399 0.378 -9.176 1.00 89.94 91 ILE A N 1
ATOM 721 C CA . ILE A 1 91 ? -3.590 1.130 -10.147 1.00 89.94 91 ILE A CA 1
ATOM 722 C C . ILE A 1 91 ? -2.430 0.267 -10.635 1.00 89.94 91 ILE A C 1
ATOM 724 O O . ILE A 1 91 ? -2.160 0.235 -11.833 1.00 89.94 91 ILE A O 1
ATOM 728 N N . TYR A 1 92 ? -1.782 -0.484 -9.734 1.00 86.81 92 TYR A N 1
ATOM 729 C CA . TYR A 1 92 ? -0.711 -1.388 -10.138 1.00 86.81 92 TYR A CA 1
ATOM 730 C C . TYR A 1 92 ? -1.189 -2.401 -11.187 1.00 86.81 92 TYR A C 1
ATOM 732 O O . TYR A 1 92 ? -0.534 -2.599 -12.202 1.00 86.81 92 TYR A O 1
ATOM 740 N N . THR A 1 93 ? -2.370 -2.983 -10.966 1.00 87.12 93 THR A N 1
ATOM 741 C CA . THR A 1 93 ? -2.993 -3.959 -11.875 1.00 87.12 93 THR A CA 1
ATOM 742 C C . THR A 1 93 ? -3.426 -3.334 -13.201 1.00 87.12 93 THR A C 1
ATOM 744 O O . THR A 1 93 ? -3.312 -3.972 -14.240 1.00 87.12 93 THR A O 1
ATOM 747 N N . SER A 1 94 ? -3.975 -2.115 -13.177 1.00 84.12 94 SER A N 1
ATOM 748 C CA . SER A 1 94 ? -4.581 -1.496 -14.361 1.00 84.12 94 SER A CA 1
ATOM 749 C C . SER A 1 94 ? -3.587 -0.769 -15.257 1.00 84.12 94 SER A C 1
ATOM 751 O O . SER A 1 94 ? -3.880 -0.579 -16.434 1.00 84.12 94 SER A O 1
ATOM 753 N N . VAL A 1 95 ? -2.451 -0.330 -14.718 1.00 79.81 95 VAL A N 1
ATOM 754 C CA . VAL A 1 95 ? -1.458 0.460 -15.455 1.00 79.81 95 VAL A CA 1
ATOM 755 C C . VAL A 1 95 ? -0.245 -0.379 -15.826 1.00 79.81 95 VAL A C 1
ATOM 757 O O . VAL A 1 95 ? 0.266 -0.244 -16.936 1.00 79.81 95 VAL A O 1
ATOM 760 N N . PHE A 1 96 ? 0.220 -1.246 -14.926 1.00 73.19 96 PHE A N 1
ATOM 761 C CA . PHE A 1 96 ? 1.450 -1.999 -15.136 1.00 73.19 96 PHE A CA 1
ATOM 762 C C . PHE A 1 96 ? 1.138 -3.417 -15.623 1.00 73.19 96 PHE A C 1
ATOM 764 O O . PHE A 1 96 ? 0.288 -4.103 -15.059 1.00 73.19 96 PHE A O 1
ATOM 771 N N . HIS A 1 97 ? 1.875 -3.858 -16.647 1.00 68.06 97 HIS A N 1
ATOM 772 C CA . HIS A 1 97 ? 1.841 -5.216 -17.210 1.00 68.06 97 HIS A CA 1
ATOM 773 C C . HIS A 1 97 ? 0.572 -5.597 -18.001 1.00 68.06 97 HIS A C 1
ATOM 775 O O . HIS A 1 97 ? 0.283 -6.778 -18.194 1.00 68.06 97 HIS A O 1
ATOM 781 N N . ASN A 1 98 ? -0.168 -4.615 -18.535 1.00 65.25 98 ASN A N 1
ATOM 782 C CA . ASN A 1 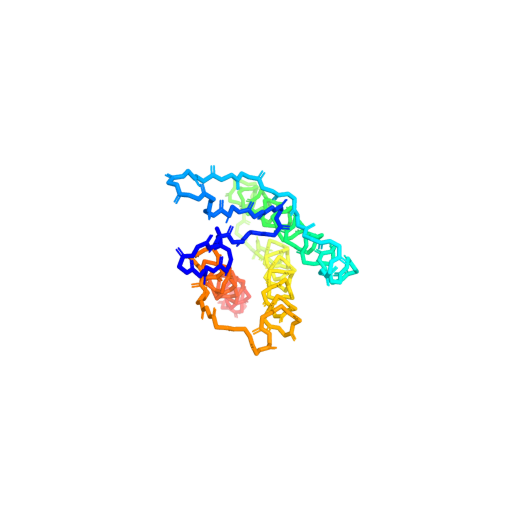98 ? -1.214 -4.877 -19.531 1.00 65.25 98 ASN A CA 1
ATOM 783 C C . ASN A 1 98 ? -0.591 -5.367 -20.850 1.00 65.25 98 ASN A C 1
ATOM 785 O O . ASN A 1 98 ? -0.185 -4.563 -21.687 1.00 65.25 98 ASN A O 1
ATOM 789 N N . GLY A 1 99 ? -0.546 -6.688 -21.035 1.00 63.59 99 GLY A N 1
ATOM 790 C CA . GLY A 1 99 ? -0.022 -7.327 -22.247 1.00 63.59 99 GLY A CA 1
ATOM 791 C C . GLY A 1 99 ? 1.438 -7.778 -22.164 1.00 63.59 99 GLY A C 1
ATOM 792 O O . GLY A 1 99 ? 2.016 -8.088 -23.202 1.00 63.59 99 GLY A O 1
ATOM 793 N N . GLU A 1 100 ? 2.026 -7.827 -20.964 1.00 73.06 100 GLU A N 1
ATOM 794 C CA . GLU A 1 100 ? 3.345 -8.431 -20.737 1.00 73.06 100 GLU A CA 1
ATOM 795 C C . GLU A 1 100 ? 3.209 -9.860 -20.191 1.00 73.06 100 GLU A C 1
ATOM 797 O O . GLU A 1 100 ? 2.383 -10.125 -19.315 1.00 73.06 100 GLU A O 1
ATOM 802 N N . ASP A 1 101 ? 4.043 -10.777 -20.688 1.00 76.44 101 ASP A N 1
ATOM 803 C CA . ASP A 1 101 ? 4.109 -12.151 -20.190 1.00 76.44 101 ASP A CA 1
ATOM 804 C C . ASP A 1 101 ? 4.860 -12.193 -18.848 1.00 76.44 101 ASP A C 1
ATOM 806 O O . ASP A 1 101 ? 6.065 -11.939 -18.750 1.00 76.44 101 ASP A O 1
ATOM 810 N N . GLY A 1 102 ? 4.134 -12.524 -17.785 1.00 83.56 102 GLY A N 1
ATOM 811 C CA . GLY A 1 102 ? 4.676 -12.672 -16.440 1.00 83.56 102 GLY A CA 1
ATOM 812 C C . GLY A 1 102 ? 3.585 -12.989 -15.425 1.00 83.56 102 GLY A C 1
ATOM 813 O O . GLY A 1 102 ? 2.446 -13.306 -15.776 1.00 83.56 102 GLY A O 1
ATOM 814 N N . TRP A 1 103 ? 3.947 -12.956 -14.149 1.00 87.75 103 TRP A N 1
ATOM 815 C CA . TRP A 1 103 ? 3.054 -13.297 -13.052 1.00 87.75 103 TRP A CA 1
ATOM 816 C C . TRP A 1 103 ? 3.176 -12.320 -11.889 1.00 87.75 103 TRP A C 1
ATOM 818 O O . TRP A 1 103 ? 4.238 -11.781 -11.572 1.00 87.75 103 TRP A O 1
ATOM 828 N N . TYR A 1 104 ? 2.056 -12.132 -11.195 1.00 88.94 104 TYR A N 1
ATOM 829 C CA . TYR A 1 104 ? 2.033 -11.347 -9.971 1.00 88.94 104 TYR A CA 1
ATOM 830 C C . TYR A 1 104 ? 2.842 -12.034 -8.869 1.00 88.94 104 TYR A C 1
ATOM 832 O O . TYR A 1 104 ? 2.694 -13.228 -8.599 1.00 88.94 104 TYR A O 1
ATOM 840 N N . GLY A 1 105 ? 3.699 -11.255 -8.214 1.00 88.94 105 GLY A N 1
ATOM 841 C CA . GLY A 1 105 ? 4.543 -11.730 -7.126 1.00 88.94 105 GLY A CA 1
ATOM 842 C C . GLY A 1 105 ? 3.841 -11.760 -5.772 1.00 88.94 105 GLY A C 1
ATOM 843 O O . GLY A 1 105 ? 2.760 -11.202 -5.571 1.00 88.94 105 GLY A O 1
ATOM 844 N N . SER A 1 106 ? 4.498 -12.384 -4.793 1.00 90.62 106 SER A N 1
ATOM 845 C CA . SER A 1 106 ? 3.944 -12.570 -3.447 1.00 90.62 106 SER A CA 1
ATOM 846 C C . SER A 1 106 ? 3.569 -11.255 -2.759 1.00 90.62 106 SER A C 1
ATOM 848 O O . SER A 1 106 ? 2.584 -11.218 -2.028 1.00 90.62 106 SER A O 1
ATOM 850 N N . SER A 1 107 ? 4.306 -10.161 -2.993 1.00 91.19 107 SER A N 1
ATOM 851 C CA . SER A 1 107 ? 4.005 -8.860 -2.374 1.00 91.19 107 SER A CA 1
ATOM 852 C C . SER A 1 107 ? 2.688 -8.270 -2.883 1.00 91.19 107 SER A C 1
ATOM 854 O O . SER A 1 107 ? 1.955 -7.665 -2.106 1.00 91.19 107 SER A O 1
ATOM 856 N N . PHE A 1 108 ? 2.352 -8.500 -4.154 1.00 90.56 108 PHE A N 1
ATOM 857 C CA . PHE A 1 108 ? 1.077 -8.072 -4.725 1.00 90.56 108 PHE A CA 1
ATOM 858 C C . PHE A 1 108 ? -0.093 -8.885 -4.155 1.00 90.56 108 PHE A C 1
ATOM 860 O O . PHE A 1 108 ? -1.113 -8.324 -3.757 1.00 90.56 108 PHE A O 1
ATOM 867 N N . VAL A 1 109 ? 0.077 -10.205 -4.022 1.00 91.19 109 VAL A N 1
ATOM 868 C CA . VAL A 1 109 ? -0.922 -11.068 -3.368 1.00 91.19 109 VAL A CA 1
ATOM 869 C C . VAL A 1 109 ? -1.134 -10.645 -1.910 1.00 91.19 109 VAL A C 1
ATOM 871 O O . VAL A 1 109 ? -2.271 -10.539 -1.450 1.00 91.19 109 VAL A O 1
ATOM 874 N N . LEU A 1 110 ? -0.052 -10.332 -1.190 1.00 91.81 110 LEU A N 1
ATOM 875 C CA . LEU A 1 110 ? -0.123 -9.821 0.180 1.00 91.81 110 LEU A CA 1
ATOM 876 C C . LEU A 1 110 ? -0.854 -8.477 0.273 1.00 91.81 110 LEU A C 1
ATOM 878 O O . LEU A 1 110 ? -1.563 -8.267 1.254 1.00 91.81 110 LEU A O 1
ATOM 882 N N . ALA A 1 111 ? -0.741 -7.592 -0.722 1.00 93.00 111 ALA A N 1
ATOM 883 C CA . ALA A 1 111 ? -1.485 -6.331 -0.745 1.00 93.00 111 ALA A CA 1
ATOM 884 C C . ALA A 1 111 ? -3.005 -6.569 -0.802 1.00 93.00 111 ALA A C 1
ATOM 886 O O . ALA A 1 111 ? -3.753 -5.980 -0.020 1.00 93.00 111 ALA A O 1
ATOM 887 N N . TRP A 1 112 ? -3.466 -7.500 -1.644 1.00 93.25 112 TRP A N 1
ATOM 888 C CA . TRP A 1 112 ? -4.883 -7.881 -1.710 1.00 93.25 112 TRP A CA 1
ATOM 889 C C . TRP A 1 112 ? -5.372 -8.597 -0.449 1.00 93.25 112 TRP A C 1
ATOM 891 O O . TRP A 1 112 ? -6.466 -8.312 0.039 1.00 93.25 112 TRP A O 1
ATOM 901 N N . ILE A 1 113 ? -4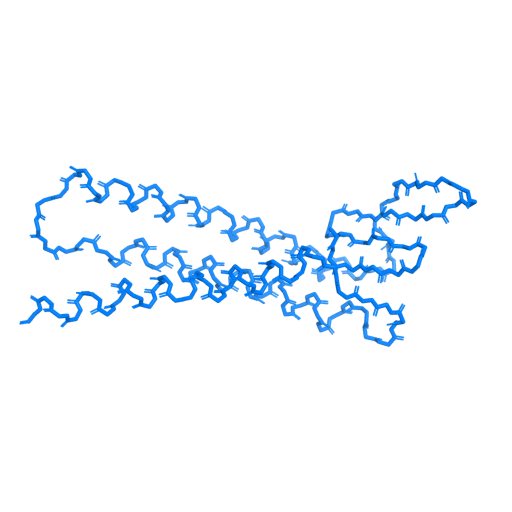.561 -9.489 0.127 1.00 93.69 113 ILE A N 1
ATOM 902 C CA . ILE A 1 113 ? -4.888 -10.127 1.410 1.00 93.69 113 ILE A CA 1
ATOM 903 C C . ILE A 1 113 ? -4.985 -9.068 2.516 1.00 93.69 113 ILE A C 1
ATOM 905 O O . ILE A 1 113 ? -5.938 -9.073 3.294 1.00 93.69 113 ILE A O 1
ATOM 909 N N . SER A 1 114 ? -4.032 -8.133 2.567 1.00 92.19 114 SER A N 1
ATOM 910 C CA . SER A 1 114 ? -4.025 -7.024 3.523 1.00 92.19 114 SER A CA 1
ATOM 911 C C . SER A 1 114 ? -5.276 -6.162 3.383 1.00 92.19 114 SER A C 1
ATOM 913 O O . SER A 1 114 ? -5.909 -5.861 4.395 1.00 92.19 114 SER A O 1
ATOM 915 N N . PHE A 1 115 ? -5.695 -5.845 2.156 1.00 91.44 115 PHE A N 1
ATOM 916 C CA . PHE A 1 115 ? -6.961 -5.166 1.888 1.00 91.44 115 PHE A CA 1
ATOM 917 C C . PHE A 1 115 ? -8.149 -5.912 2.513 1.00 91.44 115 PHE A C 1
ATOM 919 O O . PHE A 1 115 ? -8.872 -5.337 3.325 1.00 91.44 115 PHE A O 1
ATOM 926 N N . VAL A 1 116 ? -8.323 -7.203 2.207 1.00 93.19 116 VAL A N 1
ATOM 927 C CA . VAL A 1 116 ? -9.464 -7.992 2.704 1.00 93.19 116 VAL A CA 1
ATOM 928 C C . VAL A 1 116 ? -9.465 -8.076 4.230 1.00 93.19 116 VAL A C 1
ATOM 930 O O . VAL A 1 116 ? -10.499 -7.857 4.861 1.00 93.19 116 VAL A O 1
ATOM 933 N N . LEU A 1 117 ? -8.312 -8.352 4.842 1.00 90.56 117 LEU A N 1
ATOM 934 C CA . LEU A 1 117 ? -8.189 -8.440 6.298 1.00 90.56 117 LEU A CA 1
ATOM 935 C C . LEU A 1 117 ? -8.492 -7.101 6.978 1.00 90.56 117 LEU A C 1
ATOM 937 O O . LEU A 1 117 ? -9.203 -7.062 7.984 1.00 90.56 117 LEU A O 1
ATOM 941 N N . THR A 1 118 ? -7.994 -6.001 6.414 1.00 90.19 118 THR A N 1
ATOM 942 C CA . THR A 1 118 ? -8.205 -4.651 6.953 1.00 90.19 118 THR A CA 1
ATOM 943 C C . THR A 1 118 ? -9.666 -4.227 6.802 1.00 90.19 118 THR A C 1
ATOM 945 O O . THR A 1 118 ? -10.242 -3.661 7.735 1.00 90.19 118 THR A O 1
ATOM 948 N N . LEU A 1 119 ? -10.308 -4.590 5.688 1.00 89.25 119 LEU A N 1
ATOM 949 C CA . LEU A 1 119 ? -11.732 -4.366 5.459 1.00 89.25 119 LEU A CA 1
ATOM 950 C C . LEU A 1 119 ? -12.585 -5.144 6.466 1.00 89.25 119 LEU A C 1
ATOM 952 O O . LEU A 1 119 ? -13.410 -4.545 7.151 1.00 89.25 119 LEU A O 1
ATOM 956 N N . ILE A 1 120 ? -12.352 -6.450 6.624 1.00 89.56 120 ILE A N 1
ATOM 957 C CA . ILE A 1 120 ? -13.075 -7.280 7.602 1.00 89.56 120 ILE A CA 1
ATOM 958 C C . ILE A 1 120 ? -12.895 -6.724 9.016 1.00 89.56 120 ILE A C 1
ATOM 960 O O . ILE A 1 120 ? -13.874 -6.580 9.748 1.00 89.56 120 ILE A O 1
ATOM 964 N N . SER A 1 121 ? -11.666 -6.361 9.393 1.00 86.38 121 SER A N 1
ATOM 965 C CA . SER A 1 121 ? -11.370 -5.776 10.702 1.00 86.38 121 SER A CA 1
ATOM 966 C C . SER A 1 121 ? -12.159 -4.487 10.930 1.00 86.38 121 SER A C 1
ATOM 968 O O . SER A 1 121 ? -12.851 -4.363 11.941 1.00 86.38 121 SER A O 1
ATOM 970 N N . SER A 1 122 ? -12.148 -3.572 9.959 1.00 85.31 122 SER A N 1
ATOM 971 C CA . SER A 1 122 ? -12.910 -2.325 10.042 1.00 85.31 122 SER A CA 1
ATOM 972 C C . SER A 1 122 ? -14.418 -2.568 10.187 1.00 85.31 122 SER A C 1
ATOM 974 O O . SER A 1 122 ? -15.061 -1.975 11.051 1.00 85.31 122 SER A O 1
ATOM 976 N N . ILE A 1 123 ? -14.973 -3.508 9.417 1.00 84.44 123 ILE A N 1
ATOM 977 C CA . ILE A 1 123 ? -16.390 -3.876 9.442 1.00 84.44 123 ILE A CA 1
ATOM 978 C C . ILE A 1 123 ? -16.781 -4.445 10.811 1.00 84.44 123 ILE A C 1
ATOM 980 O O . ILE A 1 123 ? -17.810 -4.057 11.369 1.00 84.44 123 ILE A O 1
ATOM 984 N N . ILE A 1 124 ? -15.955 -5.326 11.384 1.00 83.44 124 ILE A N 1
ATOM 985 C CA . ILE A 1 124 ? -16.175 -5.878 12.728 1.00 83.44 124 ILE A CA 1
ATOM 986 C C . ILE A 1 124 ? -16.253 -4.750 13.762 1.00 83.44 124 ILE A C 1
ATOM 988 O O . ILE A 1 124 ? -17.156 -4.765 14.601 1.00 83.44 124 ILE A O 1
ATOM 992 N N . TYR A 1 125 ? -15.378 -3.742 13.676 1.00 74.31 125 TYR A N 1
ATOM 993 C CA . TYR A 1 125 ? -15.420 -2.589 14.580 1.00 74.31 125 TYR A CA 1
ATOM 994 C C . TYR A 1 125 ? -16.716 -1.776 14.451 1.00 74.31 125 TYR A C 1
ATOM 996 O O . TYR A 1 125 ? -17.278 -1.369 15.470 1.00 74.31 125 TYR A O 1
ATOM 1004 N N . PHE A 1 126 ? -17.247 -1.601 13.237 1.00 71.62 126 PHE A N 1
ATOM 1005 C CA . PHE A 1 126 ? -18.546 -0.945 13.032 1.00 71.62 126 PHE A CA 1
ATOM 1006 C C . PHE A 1 126 ? -19.720 -1.770 13.577 1.00 71.62 126 PHE A C 1
ATOM 1008 O O . PHE A 1 126 ? -20.612 -1.220 14.227 1.00 71.62 126 PHE A O 1
ATOM 1015 N N . PHE A 1 127 ? -19.738 -3.087 13.353 1.00 71.31 127 PHE A N 1
ATOM 1016 C CA . PHE A 1 127 ? -20.848 -3.941 13.790 1.00 71.31 127 PHE A CA 1
ATOM 1017 C C . PHE A 1 127 ? -20.861 -4.223 15.295 1.00 71.31 127 PHE A C 1
ATOM 1019 O O . PHE A 1 127 ? -21.946 -4.305 15.873 1.00 71.31 127 PHE A O 1
ATOM 1026 N N . LEU A 1 128 ? -19.699 -4.346 15.947 1.00 66.19 128 LEU A N 1
ATOM 1027 C CA . LEU A 1 128 ? -19.622 -4.514 17.405 1.00 66.19 128 LEU A CA 1
ATOM 1028 C C . LEU A 1 128 ? -20.243 -3.326 18.150 1.00 66.19 128 LEU A C 1
ATOM 1030 O O . LEU A 1 128 ? -20.875 -3.524 19.186 1.00 66.19 128 LEU A O 1
ATOM 1034 N N . ARG A 1 129 ? -20.153 -2.112 17.590 1.00 63.94 129 ARG A N 1
ATOM 1035 C CA . ARG A 1 129 ? -20.855 -0.938 18.125 1.00 63.94 129 ARG A CA 1
ATOM 1036 C C . ARG A 1 129 ? -22.373 -1.122 18.091 1.00 63.94 129 ARG A C 1
ATOM 1038 O O . ARG A 1 129 ? -23.023 -0.912 19.106 1.00 63.94 129 ARG A O 1
ATOM 1045 N N . LYS A 1 130 ? -22.929 -1.564 16.955 1.00 55.78 130 LYS A N 1
ATOM 1046 C CA . LYS A 1 130 ? -24.387 -1.653 16.742 1.00 55.78 130 LYS A CA 1
ATOM 1047 C C . LYS A 1 130 ? -25.107 -2.594 17.723 1.00 55.78 130 LYS A C 1
ATOM 1049 O O . LYS A 1 130 ? -26.309 -2.469 17.890 1.00 55.78 130 LYS A O 1
ATOM 1054 N N . LYS A 1 131 ? -24.408 -3.544 18.354 1.00 53.12 131 LYS A N 1
ATOM 1055 C CA . LYS A 1 131 ? -25.000 -4.462 19.348 1.00 53.12 131 LYS A CA 1
ATOM 1056 C C . LYS A 1 131 ? -25.027 -3.922 20.786 1.00 53.12 131 LYS A C 1
ATOM 1058 O O . LYS A 1 131 ? -25.489 -4.641 21.664 1.00 53.12 131 LYS A O 1
ATOM 1063 N N . THR A 1 132 ? -24.467 -2.738 21.039 1.00 50.81 132 THR A N 1
ATOM 1064 C CA . THR A 1 132 ? -24.380 -2.166 22.397 1.00 50.81 132 THR A CA 1
ATOM 1065 C C . THR A 1 132 ? -25.492 -1.144 22.684 1.00 50.81 132 THR A C 1
ATOM 1067 O O . THR A 1 132 ? -25.606 -0.705 23.825 1.00 50.81 132 THR A O 1
ATOM 1070 N N . ASP A 1 133 ? -26.321 -0.822 21.686 1.00 43.09 133 ASP A N 1
ATOM 1071 C CA . ASP A 1 133 ? -27.579 -0.074 21.843 1.00 43.09 133 ASP A CA 1
ATOM 1072 C C . ASP A 1 133 ? -28.759 -1.048 22.020 1.00 43.09 133 ASP A C 1
ATOM 1074 O O . ASP A 1 133 ? -29.659 -0.749 22.837 1.00 43.09 133 ASP A O 1
#

Sequence (133 aa):
AWWLTDTLSADVWGRWEMVGRGWTYNEIPSTYNEDYLQVVQATAVLACIFCILGLFIYVAQLFMLSKGEKFTFSGIFQLISCLCIMIAASIYTSVFHNGEDGWYGSSFVLAWISFVLTLISSIIYFFLRKKTD

Organism: Scleropages formosus (NCBI:txid113540)

InterPro domains:
  IPR004031 PMP-22/EMP/MP20/Claudin [PF00822] (2-125)
  IPR036259 MFS transporter superfamily [SSF103473] (42-132)
  IPR050579 Peripheral myelin protein 22/Epithelial membrane protein-like [PTHR10671] (31-132)

Radius of gyration: 18.81 Å; chains: 1; bounding box: 52×26×53 Å

Secondary structure (DSSP, 8-state):
--EEETTEEE-SS-EEEEETTEEEEEPPPTTS-HHHHHHHHHHHHHHHHHHHHHHHHHHHHHHH--SSSTTHHHHHHHHHHHHHHHHHHHHHHHHS-TT-S-EE-HHHHHHHHHHHHHHHHHHHHHHHHHT--

Foldseek 3Di:
DFWDDPAKDDDLAWIWGHDPNDTDIDGDDPVQDPVLSVLLVVLQVLLVVLLVVLVVLLVCLVPPDDDDDRFQPSLVSLVSSLVSLVSSLVSCVPRPDPPNPTDTDPVSVVSVVSSVVSVVVSVCSVVVNVVVD

pLDDT: mean 83.77, std 11.57, range [43.09, 95.69]